Protein AF-A0A972MBW3-F1 (afdb_monomer_lite)

Structure (mmCIF, N/CA/C/O backbone):
data_AF-A0A972MBW3-F1
#
_entry.id   AF-A0A972MBW3-F1
#
loop_
_atom_site.group_PDB
_atom_site.id
_atom_site.type_symbol
_atom_site.label_atom_id
_atom_site.label_alt_id
_atom_site.label_comp_id
_atom_site.label_asym_id
_atom_site.label_entity_id
_atom_site.label_seq_id
_atom_site.pdbx_PDB_ins_code
_atom_site.Cartn_x
_atom_site.Cartn_y
_atom_site.Cartn_z
_atom_site.occupancy
_atom_site.B_iso_or_equiv
_atom_site.auth_seq_id
_atom_site.auth_comp_id
_atom_site.auth_asym_id
_atom_site.auth_atom_id
_atom_site.pdbx_PDB_model_num
ATOM 1 N N . MET A 1 1 ? 13.467 7.440 6.990 1.00 59.09 1 MET A N 1
ATOM 2 C CA . MET A 1 1 ? 13.009 8.378 8.064 1.00 59.09 1 MET A CA 1
ATOM 3 C C . MET A 1 1 ? 12.473 7.533 9.221 1.00 59.09 1 MET A C 1
ATOM 5 O O . MET A 1 1 ? 12.050 6.427 8.936 1.00 59.09 1 MET A O 1
ATOM 9 N N . LYS A 1 2 ? 12.501 7.939 10.506 1.00 77.62 2 LYS A N 1
ATOM 10 C CA . LYS A 1 2 ? 11.826 7.104 11.529 1.00 77.62 2 LYS A CA 1
ATOM 11 C C . LYS A 1 2 ? 10.331 7.414 11.509 1.00 77.62 2 LYS A C 1
ATOM 13 O O . LYS A 1 2 ? 9.949 8.510 11.901 1.00 77.62 2 LYS A O 1
ATOM 18 N N . ILE A 1 3 ? 9.547 6.463 11.020 1.00 86.38 3 ILE A N 1
ATOM 19 C CA . ILE A 1 3 ? 8.085 6.519 10.969 1.00 86.38 3 ILE A CA 1
ATOM 20 C C . ILE A 1 3 ? 7.533 6.215 12.360 1.00 86.38 3 ILE A C 1
ATOM 22 O O . ILE A 1 3 ? 8.043 5.335 13.056 1.00 86.38 3 ILE A O 1
ATOM 26 N N . ASP A 1 4 ? 6.509 6.955 12.763 1.00 90.38 4 ASP A N 1
ATOM 27 C CA . ASP A 1 4 ? 5.733 6.706 13.972 1.00 90.38 4 ASP A CA 1
ATOM 28 C C . ASP A 1 4 ? 4.327 6.290 13.535 1.00 90.38 4 ASP A C 1
ATOM 30 O O . ASP A 1 4 ? 3.499 7.137 13.219 1.00 90.38 4 ASP A O 1
ATOM 34 N N . LEU A 1 5 ? 4.071 4.979 13.462 1.00 91.31 5 LEU A N 1
ATOM 35 C CA . LEU A 1 5 ? 2.851 4.437 12.852 1.00 91.31 5 LEU A CA 1
ATOM 36 C C . LEU A 1 5 ? 1.565 4.980 13.486 1.00 91.31 5 LEU A C 1
ATOM 38 O O . LEU A 1 5 ? 0.611 5.262 12.769 1.00 91.31 5 LEU A O 1
ATOM 42 N N . GLU A 1 6 ? 1.547 5.179 14.805 1.00 91.31 6 GLU A N 1
ATOM 43 C CA . GLU A 1 6 ? 0.373 5.708 15.505 1.00 91.31 6 GLU A CA 1
ATOM 44 C C . GLU A 1 6 ? 0.097 7.173 15.143 1.00 91.31 6 GLU A C 1
ATOM 46 O O . GLU A 1 6 ? -1.058 7.594 15.091 1.00 91.31 6 GLU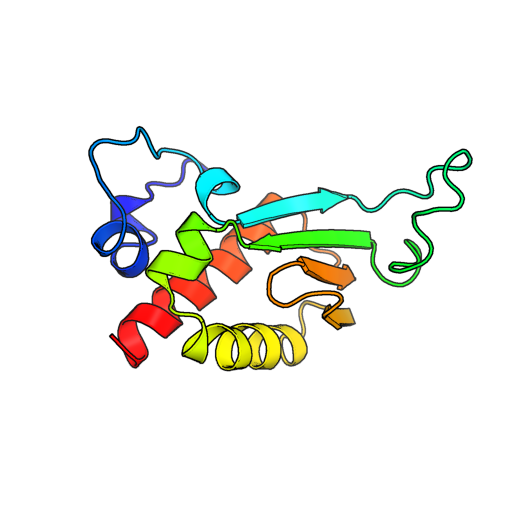 A O 1
ATOM 51 N N . LYS A 1 7 ? 1.146 7.963 14.887 1.00 92.00 7 LYS A N 1
ATOM 52 C CA . LYS A 1 7 ? 1.006 9.384 14.534 1.00 92.00 7 LYS A CA 1
ATOM 53 C C . LYS A 1 7 ? 0.830 9.615 13.043 1.00 92.00 7 LYS A C 1
ATOM 55 O O . LYS A 1 7 ? 0.079 10.509 12.662 1.00 92.00 7 LYS A O 1
ATOM 60 N N . ASP A 1 8 ? 1.552 8.856 12.231 1.00 93.75 8 ASP A N 1
ATOM 61 C CA . ASP A 1 8 ? 1.622 9.037 10.784 1.00 93.75 8 ASP A CA 1
ATOM 62 C C . ASP A 1 8 ? 0.470 8.315 10.065 1.00 93.75 8 ASP A C 1
ATOM 64 O O . ASP A 1 8 ? 0.056 8.766 8.998 1.00 93.75 8 ASP A O 1
ATOM 68 N N . PHE A 1 9 ? -0.062 7.234 10.655 1.00 95.19 9 PHE A N 1
ATOM 69 C CA . PHE A 1 9 ? -1.149 6.409 10.107 1.00 95.19 9 PHE A CA 1
ATOM 70 C C . PHE A 1 9 ? -2.191 6.049 11.187 1.00 95.19 9 PHE A C 1
ATOM 72 O O . PHE A 1 9 ? -2.382 4.876 11.531 1.00 95.19 9 PHE A O 1
ATOM 79 N N . PRO A 1 10 ? -2.853 7.053 11.791 1.00 94.69 10 PRO A N 1
ATOM 80 C CA . PRO A 1 10 ? -3.705 6.845 12.958 1.00 94.69 10 PRO A CA 1
ATOM 81 C C . PRO A 1 10 ? -4.942 5.983 12.669 1.00 94.69 10 PRO A C 1
ATOM 83 O O . PRO A 1 10 ? -5.432 5.299 13.571 1.00 94.69 10 PRO A O 1
ATOM 86 N N . ASN A 1 11 ? -5.461 5.995 11.439 1.00 95.62 11 ASN A N 1
ATOM 87 C CA . ASN A 1 11 ? -6.714 5.328 11.100 1.00 95.62 11 ASN A CA 1
ATOM 88 C C . ASN A 1 11 ? -6.513 3.817 10.997 1.00 95.62 11 ASN A C 1
ATOM 90 O O . ASN A 1 11 ? -7.216 3.065 11.675 1.00 95.62 11 ASN A O 1
ATOM 94 N N . ILE A 1 12 ? -5.509 3.359 10.246 1.00 93.00 12 ILE A N 1
ATOM 95 C CA . ILE A 1 12 ? -5.163 1.932 10.183 1.00 93.00 12 ILE A CA 1
ATOM 96 C C . ILE A 1 12 ? -4.666 1.428 11.540 1.00 93.00 12 ILE A C 1
ATOM 98 O O . ILE A 1 12 ? -5.067 0.352 11.983 1.00 93.00 12 ILE A O 1
ATOM 102 N N . TYR A 1 13 ? -3.884 2.240 12.262 1.00 92.25 13 TYR A N 1
ATOM 103 C CA . TYR A 1 13 ? -3.388 1.884 13.590 1.00 92.25 13 TYR A CA 1
ATOM 104 C C . TYR A 1 13 ? -4.522 1.716 14.617 1.00 92.25 13 TYR A C 1
ATOM 106 O O . TYR A 1 13 ? -4.400 0.951 15.572 1.00 92.25 13 TYR A O 1
ATOM 114 N N . SER A 1 14 ? -5.659 2.394 14.420 1.00 92.25 14 SER A N 1
ATOM 115 C CA . SER A 1 14 ? -6.848 2.229 15.265 1.00 92.25 14 SER A CA 1
ATOM 116 C C . SER A 1 14 ? -7.633 0.936 15.004 1.00 92.25 14 SER A C 1
ATOM 118 O O . SER A 1 14 ? -8.428 0.533 15.854 1.00 92.25 14 SER A O 1
ATOM 120 N N . LYS A 1 15 ? -7.430 0.294 13.845 1.00 91.25 15 LYS A N 1
ATOM 121 C CA . LYS A 1 15 ? -8.181 -0.892 13.397 1.00 91.25 15 LYS A CA 1
ATOM 122 C C . LYS A 1 15 ? -7.484 -2.213 13.709 1.00 91.25 15 LYS A C 1
ATOM 124 O O . LYS A 1 15 ? -8.107 -3.262 13.575 1.00 91.25 15 LYS A O 1
ATOM 129 N N . VAL A 1 16 ? -6.215 -2.172 14.100 1.00 86.75 16 VAL A N 1
ATOM 130 C CA . VAL A 1 16 ? -5.396 -3.371 14.306 1.00 86.75 16 VAL A CA 1
ATOM 131 C C . VAL A 1 16 ? -5.298 -3.748 15.775 1.00 86.75 16 VAL A C 1
ATOM 133 O O . VAL A 1 16 ? -5.394 -2.892 16.657 1.00 86.75 16 VAL A O 1
ATOM 136 N N . ASP A 1 17 ? -5.103 -5.040 16.032 1.00 81.81 17 ASP A N 1
ATOM 137 C CA . ASP A 1 17 ? -4.868 -5.530 17.384 1.00 81.81 17 ASP A CA 1
ATOM 138 C C . ASP A 1 17 ? -3.527 -4.997 17.908 1.00 81.81 17 ASP A C 1
ATOM 140 O O . ASP A 1 17 ? -2.483 -5.162 17.275 1.00 81.81 17 ASP A O 1
ATOM 144 N N . LYS A 1 18 ? -3.576 -4.324 19.059 1.00 73.75 18 LYS A N 1
ATOM 145 C CA . LYS A 1 18 ? -2.414 -3.700 19.703 1.00 73.75 18 LYS A CA 1
ATOM 146 C C . LYS A 1 18 ? -1.638 -4.674 20.589 1.00 73.75 18 LYS A C 1
ATOM 148 O O . LYS A 1 18 ? -0.598 -4.290 21.123 1.00 73.75 18 LYS A O 1
ATOM 153 N N . ASP A 1 19 ? -2.135 -5.900 20.754 1.00 74.31 19 ASP A N 1
ATOM 154 C CA . ASP A 1 19 ? -1.410 -6.965 21.447 1.00 74.31 19 ASP A CA 1
ATOM 155 C C . ASP A 1 19 ? -0.245 -7.509 20.591 1.00 74.31 19 ASP A C 1
ATOM 157 O O . ASP A 1 19 ? 0.728 -8.038 21.135 1.00 74.31 19 ASP A O 1
ATOM 161 N N . ASP A 1 20 ? -0.288 -7.297 19.269 1.00 73.50 20 ASP A N 1
ATOM 162 C CA . ASP A 1 20 ? 0.825 -7.552 18.354 1.00 73.50 20 ASP A CA 1
ATOM 163 C C . ASP A 1 20 ? 1.814 -6.371 18.340 1.00 73.50 20 ASP A C 1
ATOM 165 O O . ASP A 1 20 ? 1.439 -5.200 18.256 1.00 73.50 20 ASP A O 1
ATOM 169 N N . PHE A 1 21 ? 3.117 -6.666 18.371 1.00 74.69 21 PHE A N 1
ATOM 170 C CA . PHE A 1 21 ? 4.153 -5.645 18.206 1.00 74.69 21 PHE A CA 1
ATOM 171 C C . PHE A 1 21 ? 4.204 -5.182 16.742 1.00 74.69 21 PHE A C 1
ATOM 173 O O . PHE A 1 21 ? 4.648 -5.925 15.867 1.00 74.69 21 PHE A O 1
ATOM 180 N N . ILE A 1 22 ? 3.729 -3.960 16.485 1.00 80.25 22 ILE A N 1
ATOM 181 C CA . ILE A 1 22 ? 3.639 -3.361 15.149 1.00 80.25 22 ILE A CA 1
ATOM 182 C C . ILE A 1 22 ? 4.386 -2.021 15.154 1.00 80.25 22 ILE A C 1
ATOM 184 O O . ILE A 1 22 ? 3.847 -1.001 15.587 1.00 80.25 22 ILE A O 1
ATOM 188 N N . ASP A 1 23 ? 5.632 -2.020 14.681 1.00 82.19 23 ASP A N 1
ATOM 189 C CA . ASP A 1 23 ? 6.510 -0.838 14.666 1.00 82.19 23 ASP A CA 1
ATOM 190 C C . ASP A 1 23 ? 7.126 -0.514 13.292 1.00 82.19 23 ASP A C 1
ATOM 192 O O . ASP A 1 23 ? 7.840 0.480 13.154 1.00 82.19 23 ASP A O 1
ATOM 196 N N . GLU A 1 24 ? 6.810 -1.300 12.260 1.00 87.69 24 GLU A N 1
ATOM 197 C CA . GLU A 1 24 ? 7.338 -1.149 10.901 1.00 87.69 24 GLU A CA 1
ATOM 198 C C . GLU A 1 24 ? 6.236 -1.182 9.825 1.00 87.69 24 GLU A C 1
ATOM 200 O O . GLU A 1 24 ? 5.231 -1.881 9.963 1.00 87.69 24 GLU A O 1
ATOM 205 N N . LEU A 1 25 ? 6.443 -0.472 8.706 1.00 90.50 25 LEU A N 1
ATOM 206 C CA . LEU A 1 25 ? 5.492 -0.434 7.579 1.00 90.50 25 LEU A CA 1
ATOM 207 C C . LEU A 1 25 ? 5.223 -1.815 6.970 1.00 90.50 25 LEU A C 1
ATOM 209 O O . LEU A 1 25 ? 4.090 -2.104 6.588 1.00 90.50 25 LEU A O 1
ATOM 213 N N . ARG A 1 26 ? 6.247 -2.677 6.922 1.00 91.31 26 ARG A N 1
ATOM 214 C CA . ARG A 1 26 ? 6.173 -4.019 6.321 1.00 91.31 26 ARG A CA 1
ATOM 215 C C . ARG A 1 26 ? 5.128 -4.936 6.952 1.00 91.31 26 ARG A C 1
ATOM 217 O O . ARG A 1 26 ? 4.733 -5.925 6.350 1.00 91.31 26 ARG A O 1
ATOM 224 N N . TYR A 1 27 ? 4.656 -4.620 8.160 1.00 92.38 27 TYR A N 1
ATOM 225 C CA . TYR A 1 27 ? 3.550 -5.351 8.779 1.00 92.38 27 TYR A CA 1
ATOM 226 C C . TYR A 1 27 ? 2.199 -5.096 8.099 1.00 92.38 27 TYR A C 1
ATOM 228 O O . TYR A 1 27 ? 1.245 -5.832 8.366 1.00 92.38 27 TYR A O 1
ATOM 236 N N . PHE A 1 28 ? 2.126 -4.087 7.230 1.00 94.31 28 PHE A N 1
ATOM 237 C CA . PHE A 1 28 ? 0.942 -3.679 6.480 1.00 94.31 28 PHE A CA 1
ATOM 238 C C . PHE A 1 28 ? 1.143 -3.743 4.968 1.00 94.31 28 PHE A C 1
ATOM 240 O O . PHE A 1 28 ? 0.267 -4.229 4.260 1.00 94.31 28 PHE A O 1
ATOM 247 N N . VAL A 1 29 ? 2.282 -3.256 4.477 1.00 96.31 29 VAL A N 1
ATOM 248 C CA . VAL A 1 29 ? 2.607 -3.227 3.049 1.00 96.31 29 VAL A CA 1
ATOM 249 C C . VAL A 1 29 ? 4.050 -3.659 2.871 1.00 96.31 29 VAL A C 1
ATOM 251 O O . VAL A 1 29 ? 4.955 -3.012 3.399 1.00 96.31 29 VAL A O 1
ATOM 254 N N . VAL A 1 30 ? 4.251 -4.738 2.126 1.00 95.94 30 VAL A N 1
ATOM 255 C CA . VAL A 1 30 ? 5.571 -5.217 1.713 1.00 95.94 30 VAL A CA 1
ATOM 256 C C . VAL A 1 30 ? 5.816 -4.733 0.290 1.00 95.94 30 VAL A C 1
ATOM 258 O O . VAL A 1 30 ? 4.922 -4.822 -0.552 1.00 95.94 30 VAL A O 1
ATOM 261 N N . VAL A 1 31 ? 6.997 -4.174 0.044 1.00 95.94 31 VAL A N 1
ATOM 262 C CA . VAL A 1 31 ? 7.435 -3.755 -1.287 1.00 95.94 31 VAL A CA 1
ATOM 263 C C . VAL A 1 31 ? 8.808 -4.350 -1.512 1.00 95.94 31 VAL A C 1
ATOM 265 O O . VAL A 1 31 ? 9.703 -4.065 -0.722 1.00 95.94 31 VAL A O 1
ATOM 268 N N . ASP A 1 32 ? 8.943 -5.139 -2.569 1.00 93.62 32 ASP A N 1
ATOM 269 C CA . ASP A 1 32 ? 10.190 -5.804 -2.936 1.00 93.62 32 ASP A CA 1
ATOM 270 C C . ASP A 1 32 ? 10.501 -5.525 -4.414 1.00 93.62 32 ASP A C 1
ATOM 272 O O . ASP A 1 32 ? 9.589 -5.434 -5.245 1.00 93.62 32 ASP A O 1
ATOM 276 N N . GLU A 1 33 ? 11.782 -5.372 -4.756 1.00 92.12 33 GLU A N 1
ATOM 277 C CA . GLU A 1 33 ? 12.226 -5.309 -6.155 1.00 92.12 33 GLU A CA 1
ATOM 278 C C . GLU A 1 33 ? 11.847 -6.591 -6.912 1.00 92.12 33 GLU A C 1
ATOM 280 O O . GLU A 1 33 ? 12.080 -7.711 -6.452 1.00 92.12 33 GLU A O 1
ATOM 285 N N . ASN A 1 34 ? 11.272 -6.418 -8.102 1.00 88.94 34 ASN A N 1
ATOM 286 C CA . ASN A 1 34 ? 10.997 -7.516 -9.016 1.00 88.94 34 ASN A CA 1
AT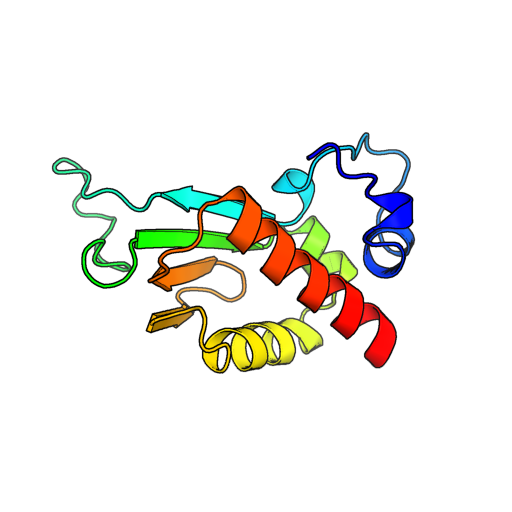OM 287 C C . ASN A 1 34 ? 12.254 -7.776 -9.853 1.00 88.94 34 ASN A C 1
ATOM 289 O O . ASN A 1 34 ? 12.650 -6.935 -10.663 1.00 88.94 34 ASN A O 1
ATOM 293 N N . TYR A 1 35 ? 12.892 -8.926 -9.658 1.00 81.12 35 TYR A N 1
ATOM 294 C CA . TYR A 1 35 ? 14.068 -9.334 -10.423 1.00 81.12 35 TYR A CA 1
ATOM 295 C C . TYR A 1 35 ? 13.710 -10.452 -11.402 1.00 81.12 35 TYR A C 1
ATOM 297 O O . TYR A 1 35 ? 12.891 -11.314 -11.094 1.00 81.12 35 TYR A O 1
ATOM 305 N N . GLU A 1 36 ? 14.367 -10.480 -12.567 1.00 66.75 36 GLU A N 1
ATOM 306 C CA . GLU A 1 36 ? 14.365 -11.678 -13.413 1.00 66.75 36 GLU A CA 1
ATOM 307 C C . GLU A 1 36 ? 15.150 -12.775 -12.688 1.00 66.75 36 GLU A C 1
ATOM 309 O O . GLU A 1 36 ? 16.385 -12.789 -12.721 1.00 66.75 36 GLU A O 1
ATOM 314 N N . ASP A 1 37 ? 14.446 -13.686 -12.019 1.00 60.47 37 ASP A N 1
ATOM 315 C CA . ASP A 1 37 ? 15.075 -14.896 -11.506 1.00 60.47 37 ASP A CA 1
ATOM 316 C C . ASP A 1 37 ? 15.107 -15.936 -12.633 1.00 60.47 37 ASP A C 1
ATOM 318 O O . ASP A 1 37 ? 14.094 -16.518 -13.014 1.00 60.47 37 ASP A O 1
ATOM 322 N N . PHE A 1 38 ? 16.291 -16.129 -13.221 1.00 52.16 38 PHE A N 1
ATOM 323 C CA . PHE A 1 38 ? 16.520 -16.982 -14.397 1.00 52.16 38 PHE A CA 1
ATOM 324 C C . PHE A 1 38 ? 16.204 -18.478 -14.174 1.00 52.16 38 PHE A C 1
ATOM 326 O O . PHE A 1 38 ? 16.292 -19.251 -15.131 1.00 52.16 38 PHE A O 1
ATOM 333 N N . ASP A 1 39 ? 15.874 -18.891 -12.944 1.00 55.66 39 ASP A N 1
ATOM 334 C CA . ASP A 1 39 ? 15.692 -20.292 -12.545 1.00 55.66 39 ASP A CA 1
ATOM 335 C C . ASP A 1 39 ? 14.223 -20.714 -12.307 1.00 55.66 39 ASP A C 1
ATOM 337 O O . ASP A 1 39 ? 13.970 -21.919 -12.253 1.00 55.66 39 ASP A O 1
ATOM 341 N N . ASP A 1 40 ? 13.251 -19.791 -12.234 1.00 51.53 40 ASP A N 1
ATOM 342 C CA . ASP A 1 40 ? 11.849 -20.125 -11.924 1.00 51.53 40 ASP A CA 1
ATOM 343 C C . ASP A 1 40 ? 10.889 -19.815 -13.089 1.00 51.53 40 ASP A C 1
ATOM 345 O O . ASP A 1 40 ? 10.426 -18.693 -13.280 1.00 51.53 40 ASP A O 1
ATOM 349 N N . GLU A 1 41 ? 10.507 -20.869 -13.822 1.00 52.81 41 GLU A N 1
ATOM 350 C CA . GLU A 1 41 ? 9.417 -20.903 -14.824 1.00 52.81 41 GLU A CA 1
ATOM 351 C C . GLU A 1 41 ? 8.031 -20.503 -14.243 1.00 52.81 41 GLU A C 1
ATOM 353 O O . GLU A 1 41 ? 7.049 -20.458 -14.981 1.00 52.81 41 GLU A O 1
ATOM 358 N N . GLU A 1 42 ? 7.917 -20.233 -12.932 1.00 49.53 42 GLU A N 1
ATOM 359 C CA . GLU A 1 42 ? 6.663 -19.881 -12.241 1.00 49.53 42 GLU A CA 1
ATOM 360 C C . GLU A 1 42 ? 6.392 -18.367 -12.108 1.00 49.53 42 GLU A C 1
ATOM 362 O O . GLU A 1 42 ? 5.269 -17.995 -11.767 1.00 49.53 42 GLU A O 1
ATOM 367 N N . ASN A 1 43 ? 7.344 -17.479 -12.427 1.00 48.56 43 ASN A N 1
ATOM 368 C CA . ASN A 1 43 ? 7.190 -16.020 -12.247 1.00 48.56 43 ASN A CA 1
ATOM 369 C C . ASN A 1 43 ? 6.757 -15.250 -13.516 1.00 48.56 43 ASN A C 1
ATOM 371 O O . ASN A 1 43 ? 7.089 -14.082 -13.696 1.00 48.56 43 ASN A O 1
ATOM 375 N N . ASP A 1 44 ? 5.953 -15.865 -14.385 1.00 56.56 44 ASP A N 1
ATOM 376 C CA . ASP A 1 44 ? 5.490 -15.275 -15.660 1.00 56.56 44 ASP A CA 1
ATOM 377 C C . ASP A 1 44 ? 4.431 -14.149 -15.519 1.00 56.56 44 ASP A C 1
ATOM 379 O O . ASP A 1 44 ? 3.922 -13.639 -16.520 1.00 56.56 44 ASP A O 1
ATOM 383 N N . VAL A 1 45 ? 4.036 -13.756 -14.300 1.00 67.38 45 VAL A N 1
ATOM 384 C CA . VAL A 1 45 ? 2.949 -12.772 -14.095 1.00 67.38 45 VAL A CA 1
ATOM 385 C C . VAL A 1 45 ? 3.437 -11.322 -14.193 1.00 67.38 45 VAL A C 1
ATOM 387 O O . VAL A 1 45 ? 2.699 -10.463 -14.681 1.00 67.38 45 VAL A O 1
ATOM 390 N N . PHE A 1 46 ? 4.671 -11.039 -13.769 1.00 77.50 46 PHE A N 1
ATOM 391 C CA . PHE A 1 46 ? 5.222 -9.685 -13.733 1.00 77.50 46 PHE A CA 1
ATOM 392 C C . PHE A 1 46 ? 6.556 -9.618 -14.466 1.00 77.50 46 PHE A C 1
ATOM 394 O O . PHE A 1 46 ? 7.594 -9.923 -13.888 1.00 77.50 46 PHE A O 1
ATOM 401 N N . ASP A 1 47 ? 6.535 -9.150 -15.714 1.00 85.56 47 ASP A N 1
ATOM 402 C CA . ASP A 1 47 ? 7.759 -8.810 -16.445 1.00 85.56 47 ASP A CA 1
ATOM 403 C C . ASP A 1 47 ? 8.510 -7.687 -15.693 1.00 85.56 47 ASP A C 1
ATOM 405 O O . AS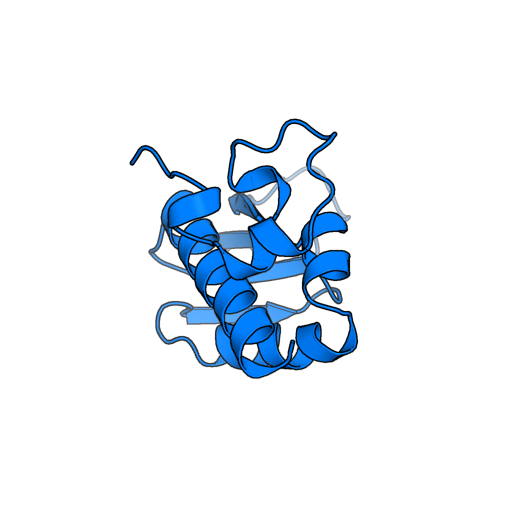P A 1 47 ? 7.974 -6.577 -15.593 1.00 85.56 47 ASP A O 1
ATOM 409 N N . PRO A 1 48 ? 9.730 -7.923 -15.171 1.00 86.62 48 PRO A N 1
ATOM 410 C CA . PRO A 1 48 ? 10.498 -6.919 -14.431 1.00 86.62 48 PRO A CA 1
ATOM 411 C C . PRO A 1 48 ? 10.808 -5.649 -15.229 1.00 86.62 48 PRO A C 1
ATOM 413 O O . PRO A 1 48 ? 10.982 -4.574 -14.650 1.00 86.62 48 PRO A O 1
ATOM 416 N N . ALA A 1 49 ? 10.848 -5.734 -16.564 1.00 86.31 49 ALA A N 1
ATOM 417 C CA . ALA A 1 49 ? 11.017 -4.567 -17.425 1.00 86.31 49 ALA A CA 1
ATOM 418 C C . ALA A 1 49 ? 9.766 -3.669 -17.435 1.00 86.31 49 ALA A C 1
ATOM 420 O O . ALA A 1 49 ? 9.866 -2.449 -17.628 1.00 86.31 49 ALA A O 1
ATOM 421 N N . GLU A 1 50 ? 8.593 -4.259 -17.210 1.00 90.69 50 GLU A N 1
ATOM 422 C CA . GLU A 1 50 ? 7.301 -3.578 -17.175 1.00 90.69 50 GLU A CA 1
ATOM 423 C C . GLU A 1 50 ? 6.804 -3.296 -15.753 1.00 90.69 50 GLU A C 1
ATOM 425 O O . GLU A 1 50 ? 5.978 -2.399 -15.609 1.00 90.69 50 GLU A O 1
ATOM 430 N N . TYR A 1 51 ? 7.317 -3.992 -14.730 1.00 92.88 51 TYR A N 1
ATOM 431 C CA . TYR A 1 51 ? 6.969 -3.848 -13.311 1.00 92.88 51 TYR A CA 1
ATOM 432 C C . TYR A 1 51 ? 8.201 -4.122 -12.435 1.00 92.88 51 TYR A C 1
ATOM 434 O O . TYR A 1 51 ? 8.494 -5.272 -12.123 1.00 92.88 51 TYR A O 1
ATOM 442 N N . ASN A 1 52 ? 8.931 -3.080 -12.035 1.00 94.38 52 ASN A N 1
ATOM 443 C CA . ASN A 1 52 ? 10.185 -3.217 -11.282 1.00 94.38 52 ASN A CA 1
ATOM 444 C C . ASN A 1 52 ? 9.998 -3.446 -9.772 1.00 94.38 52 ASN A C 1
ATOM 446 O O . ASN A 1 52 ? 10.975 -3.740 -9.088 1.00 94.38 52 ASN A O 1
ATOM 450 N N . TYR A 1 53 ? 8.772 -3.340 -9.255 1.00 95.19 53 TYR A N 1
ATOM 451 C CA . TYR A 1 53 ? 8.446 -3.638 -7.862 1.00 95.19 53 TYR A CA 1
ATOM 452 C C . TYR A 1 53 ? 7.179 -4.480 -7.750 1.00 95.19 53 TYR A C 1
ATOM 454 O O . TYR A 1 53 ? 6.208 -4.280 -8.488 1.00 95.19 53 TYR A O 1
ATOM 462 N N . LEU A 1 54 ? 7.171 -5.364 -6.757 1.00 94.94 54 LEU A N 1
ATOM 463 C CA . LEU A 1 54 ? 5.989 -6.066 -6.280 1.00 94.94 54 LEU A CA 1
ATOM 464 C C . LEU A 1 54 ? 5.513 -5.408 -4.988 1.00 94.94 54 LEU A C 1
ATOM 466 O O . LEU A 1 54 ? 6.304 -5.123 -4.092 1.00 94.94 54 LEU A O 1
ATOM 470 N N . VAL A 1 55 ? 4.212 -5.158 -4.892 1.00 96.38 55 VAL A N 1
ATOM 471 C CA . VAL A 1 55 ? 3.563 -4.570 -3.720 1.00 96.38 55 VAL A CA 1
ATOM 472 C C . VAL A 1 55 ? 2.550 -5.568 -3.188 1.00 96.38 55 VAL A C 1
ATOM 474 O O . VAL A 1 55 ? 1.563 -5.866 -3.857 1.00 96.38 55 VAL A O 1
ATOM 477 N N . TYR A 1 56 ? 2.774 -6.040 -1.967 1.00 95.88 56 TYR A N 1
ATOM 478 C CA . TYR A 1 56 ? 1.873 -6.947 -1.271 1.00 95.88 56 TYR A CA 1
ATOM 479 C C . TYR A 1 56 ? 1.200 -6.253 -0.084 1.00 95.88 56 TYR A C 1
ATOM 481 O O . TYR A 1 56 ? 1.860 -5.722 0.817 1.00 95.88 56 TYR A O 1
ATOM 489 N N . ILE A 1 57 ? -0.132 -6.263 -0.075 1.00 96.50 57 ILE A N 1
ATOM 490 C CA . ILE A 1 57 ? -0.961 -5.758 1.018 1.00 96.50 57 ILE A CA 1
ATOM 491 C C . ILE A 1 57 ? -1.165 -6.899 2.007 1.00 96.50 57 ILE A C 1
ATOM 493 O O . ILE A 1 57 ? -1.828 -7.883 1.708 1.00 96.50 57 ILE A O 1
ATOM 497 N N . THR A 1 58 ? -0.608 -6.792 3.211 1.00 95.19 58 THR A N 1
ATOM 498 C CA . THR A 1 58 ? -0.702 -7.903 4.163 1.00 95.19 58 THR A CA 1
ATOM 499 C C . THR A 1 58 ? -2.153 -8.154 4.565 1.00 95.19 58 THR A C 1
ATOM 501 O O . THR A 1 58 ? -2.953 -7.220 4.658 1.00 95.19 58 THR A O 1
ATOM 504 N N . GLN A 1 59 ? -2.482 -9.398 4.930 1.00 93.50 59 GLN A N 1
ATOM 505 C CA . GLN A 1 59 ? -3.811 -9.738 5.454 1.00 93.50 59 GLN A CA 1
ATOM 506 C C . GLN A 1 59 ? -4.254 -8.801 6.590 1.00 93.50 59 GLN A C 1
ATOM 508 O O . GLN A 1 59 ? -5.421 -8.439 6.678 1.00 93.50 59 GLN A O 1
ATOM 513 N N . ARG A 1 60 ? -3.316 -8.331 7.422 1.00 92.62 60 ARG A N 1
ATOM 514 C CA . ARG A 1 60 ? -3.598 -7.354 8.481 1.00 92.62 60 ARG A CA 1
ATOM 515 C C . ARG A 1 60 ? -4.102 -6.021 7.920 1.00 92.62 60 ARG A C 1
ATOM 517 O O . ARG A 1 60 ? -5.048 -5.455 8.462 1.00 92.62 60 ARG A O 1
ATOM 524 N N . ALA A 1 61 ? -3.471 -5.505 6.867 1.00 94.31 61 ALA A N 1
ATOM 525 C CA . ALA A 1 61 ? -3.933 -4.295 6.196 1.00 94.31 61 ALA A CA 1
ATOM 526 C C . ALA A 1 61 ? -5.270 -4.527 5.479 1.00 94.31 61 ALA A C 1
ATOM 528 O O . ALA A 1 61 ? -6.146 -3.668 5.559 1.00 94.31 61 ALA A O 1
ATOM 529 N N . VAL A 1 62 ? -5.459 -5.694 4.853 1.00 94.75 62 VAL A N 1
ATOM 530 C CA . VAL A 1 62 ? -6.735 -6.089 4.233 1.00 94.75 62 VAL A CA 1
ATOM 531 C C . VAL A 1 62 ? -7.868 -6.118 5.262 1.00 94.75 62 VAL A C 1
ATOM 533 O O . VAL A 1 62 ? -8.926 -5.540 5.020 1.00 94.75 62 VAL A O 1
ATOM 536 N N . ASP A 1 63 ? -7.648 -6.733 6.424 1.00 93.44 63 ASP A N 1
ATOM 537 C CA . ASP A 1 63 ? -8.641 -6.829 7.499 1.00 93.44 63 ASP A CA 1
ATOM 538 C C . ASP A 1 63 ? -8.979 -5.451 8.087 1.00 93.44 63 ASP A C 1
ATOM 540 O O . ASP A 1 63 ? -10.140 -5.167 8.385 1.00 93.44 63 ASP A O 1
ATOM 544 N N . ALA A 1 64 ? -7.978 -4.575 8.222 1.00 93.25 64 ALA A N 1
ATOM 545 C CA . ALA A 1 64 ? -8.163 -3.209 8.708 1.00 93.25 64 ALA A CA 1
ATOM 546 C C . ALA A 1 64 ? -8.915 -2.313 7.709 1.00 93.25 64 ALA A C 1
ATOM 548 O O . ALA A 1 64 ? -9.731 -1.483 8.118 1.00 93.25 64 ALA A O 1
ATOM 549 N N . LEU A 1 65 ? -8.629 -2.469 6.412 1.00 94.00 65 LEU A N 1
ATOM 550 C CA . LEU A 1 65 ? -9.224 -1.695 5.322 1.00 94.00 65 LEU A CA 1
ATOM 551 C C . LEU A 1 65 ? -10.635 -2.182 4.953 1.00 94.00 65 LEU A C 1
ATOM 553 O O . LEU A 1 65 ? -11.489 -1.371 4.588 1.00 94.00 65 LEU A O 1
ATOM 557 N N . GLY A 1 66 ? -10.875 -3.490 5.048 1.00 92.94 66 GLY A N 1
ATOM 558 C CA . GLY A 1 66 ? -12.071 -4.162 4.546 1.00 92.94 66 GLY A CA 1
ATOM 559 C C . GLY A 1 66 ? -11.959 -4.494 3.054 1.00 92.94 66 GLY A C 1
ATOM 560 O O . GLY A 1 66 ? -11.558 -3.658 2.238 1.00 92.94 66 GLY A O 1
ATOM 561 N N . LYS A 1 67 ? -12.341 -5.722 2.674 1.00 88.31 67 LYS A N 1
ATOM 562 C CA . LYS A 1 67 ? -12.244 -6.213 1.284 1.00 88.31 67 LYS A CA 1
ATOM 563 C C . LYS A 1 67 ? -13.011 -5.338 0.289 1.00 88.31 67 LYS A C 1
ATOM 565 O O . LYS A 1 67 ? -12.580 -5.163 -0.845 1.00 88.31 67 LYS A O 1
ATOM 570 N N . GLU A 1 68 ? -14.117 -4.739 0.717 1.00 88.62 68 GLU A N 1
ATOM 571 C CA . GLU A 1 68 ? -14.933 -3.818 -0.078 1.00 88.62 68 GLU A CA 1
ATOM 572 C C . GLU A 1 68 ? -14.195 -2.537 -0.504 1.00 88.62 68 GLU A C 1
ATOM 574 O O . GLU A 1 68 ? -14.631 -1.848 -1.428 1.00 88.62 68 GLU A O 1
ATOM 579 N N . ASN A 1 69 ? -13.080 -2.211 0.156 1.00 92.75 69 ASN A N 1
ATOM 580 C CA . ASN A 1 69 ? -12.292 -1.012 -0.108 1.00 92.75 69 ASN A CA 1
ATOM 581 C C . ASN A 1 69 ? -10.998 -1.298 -0.885 1.00 92.75 69 ASN A C 1
ATOM 583 O O . ASN A 1 69 ? -10.354 -0.347 -1.330 1.00 92.75 69 ASN A O 1
ATOM 587 N N . LEU A 1 70 ? -10.655 -2.569 -1.133 1.00 92.00 70 LEU A N 1
ATOM 588 C CA . LEU A 1 70 ? -9.507 -2.942 -1.973 1.00 92.00 70 LEU A CA 1
ATOM 589 C C . LEU A 1 70 ? -9.671 -2.440 -3.410 1.00 92.00 70 LEU A C 1
ATOM 591 O O . LEU A 1 70 ? -8.729 -1.911 -3.994 1.00 92.00 70 LEU A O 1
ATOM 595 N N . GLU A 1 71 ? -10.894 -2.482 -3.945 1.00 92.62 71 GLU A N 1
ATOM 596 C CA . GLU A 1 71 ? -11.189 -1.898 -5.255 1.00 92.62 71 GLU A CA 1
ATOM 597 C C . GLU A 1 71 ? -10.935 -0.392 -5.297 1.00 92.62 71 GLU A C 1
ATOM 599 O O . GLU A 1 71 ? -10.411 0.129 -6.281 1.00 92.62 71 GLU A O 1
ATOM 604 N N . ALA A 1 72 ? -11.253 0.332 -4.226 1.00 94.44 72 ALA A N 1
ATOM 605 C CA . ALA A 1 72 ? -10.955 1.758 -4.159 1.00 94.44 72 ALA A CA 1
ATOM 606 C C . ALA A 1 72 ? -9.443 2.024 -4.061 1.00 94.44 72 ALA A C 1
ATOM 608 O O . ALA A 1 72 ? -8.967 3.013 -4.626 1.00 94.44 72 ALA A O 1
ATOM 609 N N . LEU A 1 73 ? -8.704 1.139 -3.383 1.00 95.44 73 LEU A N 1
ATOM 610 C CA . LEU A 1 73 ? -7.251 1.197 -3.256 1.00 95.44 73 LEU A CA 1
ATOM 611 C C . LEU A 1 73 ? -6.575 1.030 -4.619 1.00 95.44 73 LEU A C 1
ATOM 613 O O . LEU A 1 73 ? -5.915 1.967 -5.069 1.00 95.44 73 LEU A O 1
ATOM 617 N N . TYR A 1 74 ? -6.779 -0.094 -5.313 1.00 93.88 74 TYR A N 1
ATOM 618 C CA . TYR A 1 74 ? -6.087 -0.322 -6.585 1.00 93.88 74 TYR A CA 1
ATOM 619 C C . TYR A 1 74 ? -6.536 0.658 -7.679 1.00 93.88 74 TYR A C 1
ATOM 621 O O . TYR A 1 74 ? -5.706 1.117 -8.452 1.00 93.88 74 TYR A O 1
ATOM 629 N N . ASN A 1 75 ? -7.802 1.101 -7.694 1.00 94.44 75 ASN A N 1
ATOM 630 C CA . ASN A 1 75 ? -8.260 2.140 -8.631 1.00 94.44 75 ASN A CA 1
ATOM 631 C C . ASN A 1 75 ? -7.615 3.512 -8.386 1.00 94.44 75 ASN A C 1
ATOM 633 O O . ASN A 1 75 ? -7.620 4.367 -9.277 1.00 94.44 75 ASN A O 1
ATOM 637 N N . SER A 1 76 ? -7.169 3.773 -7.158 1.00 95.50 76 SER A N 1
ATOM 638 C CA . SER A 1 76 ? -6.485 5.015 -6.803 1.00 95.50 76 SER A CA 1
ATOM 639 C C . SER A 1 76 ? -4.992 4.922 -7.114 1.00 95.50 76 SER A C 1
ATOM 641 O O . SER A 1 76 ? -4.427 5.906 -7.584 1.00 95.50 76 SER A O 1
ATOM 643 N N . LEU A 1 77 ? -4.381 3.749 -6.913 1.00 95.38 77 LEU A N 1
ATOM 644 C CA . LEU A 1 77 ? -2.993 3.474 -7.294 1.00 95.38 77 LEU A CA 1
ATOM 645 C C . LEU A 1 77 ? -2.814 3.480 -8.821 1.00 95.38 77 LEU A C 1
ATOM 647 O O . LEU A 1 77 ? -1.925 4.164 -9.307 1.00 95.38 77 LEU A O 1
ATOM 651 N N . ASP A 1 78 ? -3.711 2.848 -9.581 1.00 95.00 78 ASP A N 1
ATOM 652 C CA . ASP A 1 78 ? -3.690 2.822 -11.058 1.00 95.00 78 ASP A CA 1
ATOM 653 C C . ASP A 1 78 ? -3.736 4.226 -11.700 1.00 95.00 78 ASP A C 1
ATOM 655 O O . ASP A 1 78 ? -3.265 4.451 -12.811 1.00 95.00 78 ASP A O 1
ATOM 659 N N . LYS A 1 79 ? -4.283 5.215 -10.984 1.00 95.50 79 LYS A N 1
ATOM 660 C CA . LYS A 1 79 ? -4.368 6.616 -11.436 1.00 95.50 79 LYS A CA 1
ATOM 661 C C . LYS A 1 79 ? -3.226 7.489 -10.925 1.00 95.50 79 LYS A C 1
ATOM 663 O O . LYS A 1 79 ? -3.196 8.685 -11.231 1.00 95.50 79 LYS A O 1
ATOM 668 N N . ASP A 1 80 ? -2.338 6.946 -10.102 1.00 94.50 80 ASP A N 1
ATOM 669 C CA . ASP A 1 80 ? -1.244 7.699 -9.514 1.00 94.50 80 ASP A CA 1
ATOM 670 C C . ASP A 1 80 ? -0.118 7.862 -10.539 1.00 94.50 80 ASP A C 1
ATOM 672 O O . ASP A 1 80 ? 0.526 6.905 -10.949 1.00 94.50 80 ASP A O 1
ATOM 676 N N . SER A 1 81 ? 0.164 9.107 -10.924 1.00 95.12 81 SER A N 1
ATOM 677 C CA . SER A 1 81 ? 1.169 9.421 -11.947 1.00 95.12 81 SER A CA 1
ATOM 678 C C . SER A 1 81 ? 2.614 9.096 -11.549 1.00 95.12 81 SER A C 1
ATOM 680 O O . SER A 1 81 ? 3.519 9.350 -12.337 1.00 95.12 81 SER A O 1
ATOM 682 N N . SER A 1 82 ? 2.860 8.641 -10.316 1.00 95.69 82 SER A N 1
ATOM 683 C CA . SER A 1 82 ? 4.172 8.117 -9.909 1.00 95.69 82 SER A CA 1
ATOM 684 C C . SER A 1 82 ? 4.401 6.659 -10.309 1.00 95.69 82 SER A C 1
ATOM 686 O O . SER A 1 82 ? 5.535 6.188 -10.212 1.00 95.69 82 SER A O 1
ATOM 688 N N . PHE A 1 83 ? 3.361 5.960 -10.765 1.00 95.94 83 PHE A N 1
ATOM 689 C CA . PHE A 1 83 ? 3.477 4.633 -11.349 1.00 95.94 83 PHE A CA 1
ATOM 690 C C . PHE A 1 83 ? 3.331 4.746 -12.865 1.00 95.94 83 PHE A C 1
ATOM 692 O O . PHE A 1 83 ? 2.320 5.224 -13.373 1.00 95.94 83 PHE A O 1
ATOM 699 N N . GLU A 1 84 ? 4.374 4.353 -13.590 1.00 95.62 84 GLU A N 1
ATOM 700 C CA . GLU A 1 84 ? 4.372 4.334 -15.055 1.00 95.62 84 GLU A CA 1
ATOM 701 C C . GLU A 1 84 ? 3.464 3.225 -15.581 1.00 95.62 84 GLU A C 1
ATOM 703 O O . GLU A 1 84 ? 2.713 3.436 -16.530 1.00 95.62 84 GLU A O 1
ATOM 708 N N . ASN A 1 85 ? 3.515 2.073 -14.911 1.00 95.06 85 ASN A N 1
ATOM 709 C CA . ASN A 1 85 ? 2.654 0.924 -15.125 1.00 95.06 85 ASN A CA 1
ATOM 710 C C . ASN A 1 85 ? 2.138 0.426 -13.773 1.00 95.06 85 ASN A C 1
ATOM 712 O O . ASN A 1 85 ? 2.843 0.482 -12.760 1.00 95.06 85 ASN A O 1
ATOM 716 N N . PHE A 1 86 ? 0.927 -0.120 -13.786 1.00 96.06 86 PHE A N 1
ATOM 717 C CA . PHE A 1 86 ? 0.288 -0.735 -12.634 1.00 96.06 86 PHE A CA 1
ATOM 718 C C . PHE A 1 86 ? -0.475 -1.983 -13.090 1.00 96.06 86 PHE A C 1
ATOM 720 O O . PHE A 1 86 ? -1.163 -1.960 -14.112 1.00 96.06 86 PHE A O 1
ATOM 727 N N . LEU A 1 87 ? -0.326 -3.087 -12.362 1.00 94.31 87 LEU A N 1
ATOM 728 C CA . LEU A 1 87 ? -1.026 -4.341 -12.622 1.00 94.31 87 LEU A CA 1
ATOM 729 C C . LEU A 1 87 ? -1.521 -4.940 -11.314 1.00 94.31 87 LEU A C 1
ATOM 731 O O . LEU A 1 87 ? -0.773 -5.058 -10.350 1.00 94.31 87 LEU A O 1
ATOM 735 N N . VAL A 1 88 ? -2.777 -5.373 -11.315 1.00 94.38 88 VAL A N 1
ATOM 736 C CA . VAL A 1 88 ? -3.370 -6.158 -10.231 1.0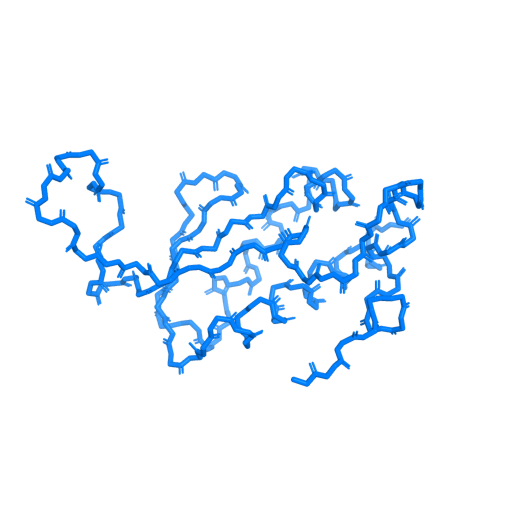0 94.38 88 VAL A CA 1
ATOM 737 C C . VAL A 1 88 ? -3.286 -7.627 -10.631 1.00 94.38 88 VAL A C 1
ATOM 739 O O . VAL A 1 88 ? -4.024 -8.046 -11.524 1.00 94.38 88 VAL A O 1
ATOM 742 N N . ALA A 1 89 ? -2.382 -8.393 -10.016 1.00 90.88 89 ALA A N 1
ATOM 743 C CA . ALA A 1 89 ? -2.335 -9.842 -10.224 1.00 90.88 89 ALA A CA 1
ATOM 744 C C . ALA A 1 89 ? -3.342 -10.556 -9.323 1.00 90.88 89 ALA A C 1
ATOM 746 O O . ALA A 1 89 ? -4.097 -11.407 -9.793 1.00 90.88 89 ALA A O 1
ATOM 747 N N . GLU A 1 90 ? -3.394 -10.157 -8.051 1.00 90.56 90 GLU A N 1
ATOM 748 C CA . GLU A 1 90 ? -4.339 -10.667 -7.057 1.00 90.56 90 GLU A CA 1
ATOM 749 C C . GLU A 1 90 ? -4.985 -9.514 -6.276 1.00 90.56 90 GLU A C 1
ATOM 751 O O . GLU A 1 90 ? -4.634 -8.349 -6.463 1.00 90.56 90 GLU A O 1
ATOM 756 N N . GLU A 1 91 ? -5.958 -9.819 -5.409 1.00 90.06 91 GLU A N 1
ATOM 757 C CA . GLU A 1 91 ? -6.678 -8.793 -4.634 1.00 90.06 91 GLU A CA 1
ATOM 758 C C . GLU A 1 91 ? -5.764 -7.967 -3.713 1.00 90.06 91 GLU A C 1
ATOM 760 O O . GLU A 1 91 ? -6.111 -6.840 -3.361 1.00 90.06 91 GLU A O 1
ATOM 765 N N . ASP A 1 92 ? -4.604 -8.513 -3.360 1.00 93.31 92 ASP A N 1
ATOM 766 C CA . ASP A 1 92 ? -3.610 -7.960 -2.450 1.00 93.31 92 ASP A CA 1
ATOM 767 C C . ASP A 1 92 ? -2.176 -7.972 -3.019 1.00 93.31 92 ASP A C 1
ATOM 769 O O . ASP A 1 92 ? -1.261 -7.529 -2.325 1.00 93.31 92 ASP A O 1
ATOM 773 N N . LEU A 1 93 ? -1.969 -8.406 -4.271 1.00 94.44 93 LEU A N 1
ATOM 774 C CA . LEU A 1 93 ? -0.660 -8.443 -4.935 1.00 94.44 93 LEU A CA 1
ATOM 775 C C . LEU A 1 93 ? -0.664 -7.628 -6.227 1.00 94.44 93 LEU A C 1
ATOM 777 O O . LEU A 1 93 ? -1.367 -7.947 -7.195 1.00 94.44 93 LEU A O 1
ATOM 781 N N . TYR A 1 94 ? 0.178 -6.598 -6.257 1.00 95.06 94 TYR A N 1
ATOM 782 C CA . TYR A 1 94 ? 0.280 -5.659 -7.366 1.00 95.06 94 TYR A CA 1
ATOM 783 C C . TYR A 1 94 ? 1.701 -5.608 -7.922 1.00 95.06 94 TYR A C 1
ATOM 785 O O . TYR A 1 94 ? 2.673 -5.664 -7.175 1.00 95.06 94 TYR A O 1
ATOM 793 N N . GLY A 1 95 ? 1.812 -5.424 -9.232 1.00 95.44 95 GLY A N 1
ATOM 794 C CA . GLY A 1 95 ? 3.056 -5.075 -9.906 1.00 95.44 95 GLY A CA 1
ATOM 795 C C . GLY A 1 95 ? 3.040 -3.599 -10.248 1.00 95.44 95 GLY A C 1
ATOM 796 O O . GLY A 1 95 ? 2.048 -3.093 -10.781 1.00 95.44 95 GLY A O 1
ATOM 797 N N . VAL A 1 96 ? 4.127 -2.895 -9.952 1.00 96.06 96 VAL A N 1
ATOM 798 C CA . VAL A 1 96 ? 4.249 -1.467 -10.249 1.00 96.06 96 VAL A CA 1
ATOM 799 C C . VAL A 1 96 ? 5.561 -1.177 -10.958 1.00 96.06 96 VAL A C 1
ATOM 801 O O . VAL A 1 96 ? 6.586 -1.791 -10.671 1.00 96.06 96 VAL A O 1
ATOM 804 N N . LYS A 1 97 ? 5.525 -0.214 -11.879 1.00 96.50 97 LYS A N 1
ATOM 805 C CA . LYS A 1 97 ? 6.724 0.407 -12.442 1.00 96.50 97 LYS A CA 1
ATOM 806 C C . LYS A 1 97 ? 6.871 1.807 -11.902 1.00 96.50 97 LYS A C 1
ATOM 808 O O . LYS A 1 97 ? 5.981 2.631 -12.102 1.00 96.50 97 LYS A O 1
ATOM 813 N N . SER A 1 98 ? 7.967 2.083 -11.212 1.00 96.75 98 SER A N 1
ATOM 814 C CA . SER A 1 98 ? 8.193 3.390 -10.601 1.00 96.75 98 SER A CA 1
ATOM 815 C C . SER A 1 98 ? 9.671 3.734 -10.493 1.00 96.75 98 SER A C 1
ATOM 817 O O . SER A 1 98 ? 10.508 2.863 -10.287 1.00 96.75 98 SER A O 1
ATOM 819 N N . GLU A 1 99 ? 9.966 5.030 -10.552 1.00 96.88 99 GLU A N 1
ATOM 820 C CA . GLU A 1 99 ? 11.268 5.603 -10.177 1.00 96.88 99 GLU A CA 1
ATOM 821 C C . GLU A 1 99 ? 11.403 5.796 -8.651 1.00 96.88 99 GLU A C 1
ATOM 823 O O . GLU A 1 99 ? 12.458 6.197 -8.159 1.00 96.88 99 GLU A O 1
ATOM 828 N N . LEU A 1 100 ? 10.322 5.568 -7.896 1.00 97.06 100 LEU A N 1
ATOM 829 C CA . LEU A 1 100 ? 10.330 5.583 -6.435 1.00 97.06 100 LEU A CA 1
ATOM 830 C C . LEU A 1 100 ? 11.034 4.340 -5.885 1.00 97.06 100 LEU A C 1
ATOM 832 O O . LEU A 1 100 ? 10.961 3.272 -6.483 1.00 97.06 100 LEU A O 1
ATOM 836 N N . ASN A 1 101 ? 11.647 4.467 -4.708 1.00 95.62 101 ASN A N 1
ATOM 837 C CA . ASN A 1 101 ? 12.181 3.307 -3.987 1.00 95.62 101 ASN A CA 1
ATOM 838 C C . ASN A 1 101 ? 11.112 2.596 -3.130 1.00 95.62 101 ASN A C 1
ATOM 840 O O . ASN A 1 101 ? 10.021 3.125 -2.903 1.00 95.62 101 ASN A O 1
ATOM 844 N N . GLU A 1 102 ? 11.455 1.424 -2.586 1.00 94.69 102 GLU A N 1
ATOM 845 C CA . GLU A 1 102 ? 10.580 0.592 -1.741 1.00 94.69 102 GLU A CA 1
ATOM 846 C C . GLU A 1 102 ? 9.935 1.364 -0.572 1.00 94.69 102 GLU A C 1
ATOM 848 O O . GLU A 1 102 ? 8.726 1.260 -0.349 1.00 94.69 102 GLU A O 1
ATOM 853 N N . GLU A 1 103 ? 10.710 2.181 0.160 1.00 93.81 103 GLU A N 1
ATOM 854 C CA . GLU A 1 103 ? 10.207 2.977 1.296 1.00 93.81 103 GLU A CA 1
ATOM 855 C C . GLU A 1 103 ? 9.174 4.008 0.814 1.00 93.81 103 GLU A C 1
ATOM 857 O O . GLU A 1 103 ? 8.130 4.193 1.443 1.00 93.81 103 GLU A O 1
ATOM 862 N N . GLU A 1 104 ? 9.431 4.670 -0.315 1.00 96.12 104 GLU A N 1
ATOM 863 C CA . GLU A 1 104 ? 8.539 5.677 -0.897 1.00 96.12 104 GLU A CA 1
ATOM 864 C C . GLU A 1 104 ? 7.231 5.071 -1.418 1.00 96.12 104 GLU A C 1
ATOM 866 O O . GLU A 1 104 ? 6.157 5.641 -1.182 1.00 96.12 104 GLU A O 1
ATOM 871 N N . ILE A 1 105 ? 7.305 3.912 -2.076 1.00 97.00 105 ILE A N 1
ATOM 872 C CA . ILE A 1 105 ? 6.135 3.156 -2.540 1.00 97.00 105 ILE A CA 1
ATOM 873 C C . ILE A 1 105 ? 5.320 2.686 -1.333 1.00 97.00 105 ILE A C 1
ATOM 875 O O . ILE A 1 105 ? 4.123 2.972 -1.254 1.00 97.00 105 ILE A O 1
ATOM 879 N N . GLY A 1 106 ? 5.964 2.053 -0.349 1.00 96.31 106 GLY A N 1
ATOM 880 C CA . GLY A 1 106 ? 5.305 1.566 0.862 1.00 96.31 106 GLY A CA 1
ATOM 881 C C . GLY A 1 106 ? 4.599 2.690 1.622 1.00 96.31 106 GLY A C 1
ATOM 882 O O . GLY A 1 106 ? 3.429 2.562 1.986 1.00 96.31 106 GLY A O 1
ATOM 883 N N . LEU A 1 107 ? 5.256 3.843 1.783 1.00 95.94 107 LEU A N 1
ATOM 884 C CA . LEU A 1 107 ? 4.656 5.041 2.379 1.00 95.94 107 LEU A CA 1
ATOM 885 C C . LEU A 1 107 ? 3.448 5.548 1.590 1.00 95.94 107 LEU A C 1
ATOM 887 O O . LEU A 1 107 ? 2.448 5.953 2.185 1.00 95.94 107 LEU A O 1
ATOM 891 N N . LYS A 1 108 ? 3.534 5.575 0.260 1.00 96.25 108 LYS A N 1
ATOM 892 C CA . LYS A 1 108 ? 2.446 6.042 -0.604 1.00 96.25 108 LYS A CA 1
ATOM 893 C C . LYS A 1 108 ? 1.217 5.147 -0.476 1.00 96.25 108 LYS A C 1
ATOM 895 O O . LYS A 1 108 ? 0.124 5.662 -0.236 1.00 96.25 108 LYS A O 1
ATOM 900 N N . VAL A 1 109 ? 1.408 3.835 -0.579 1.00 97.06 109 VAL A N 1
ATOM 901 C CA . VAL A 1 109 ? 0.333 2.847 -0.434 1.00 97.06 109 VAL A CA 1
ATOM 902 C C . VAL A 1 109 ? -0.279 2.943 0.964 1.00 97.06 109 VAL A C 1
ATOM 904 O O . VAL A 1 109 ? -1.496 3.056 1.092 1.00 97.06 109 VAL A O 1
ATOM 907 N N . MET A 1 110 ? 0.548 3.027 2.010 1.00 96.06 110 MET A N 1
ATOM 908 C CA . MET A 1 110 ? 0.073 3.163 3.390 1.00 96.06 110 MET A CA 1
ATOM 909 C C . MET A 1 110 ? -0.745 4.430 3.637 1.00 96.06 110 MET A C 1
ATOM 911 O O . MET A 1 110 ? -1.789 4.363 4.281 1.00 96.06 110 MET A O 1
ATOM 915 N N . ARG A 1 111 ? -0.334 5.582 3.091 1.00 96.38 111 ARG A N 1
ATOM 916 C CA . ARG A 1 111 ? -1.116 6.830 3.197 1.00 96.38 111 ARG A CA 1
ATOM 917 C C . ARG A 1 111 ? -2.491 6.693 2.560 1.00 96.38 111 ARG A C 1
ATOM 919 O O . ARG A 1 111 ? -3.460 7.256 3.060 1.00 96.38 111 ARG A O 1
ATOM 926 N N . LEU A 1 112 ? -2.569 5.981 1.442 1.00 96.31 112 LEU A N 1
ATOM 927 C CA . LEU A 1 112 ? -3.822 5.773 0.737 1.00 96.31 112 LEU A CA 1
ATOM 928 C C . LEU A 1 112 ? -4.743 4.810 1.495 1.00 96.31 112 LEU A C 1
ATOM 930 O O . LEU A 1 112 ? -5.931 5.098 1.606 1.00 96.31 112 LEU A O 1
ATOM 934 N N . ILE A 1 113 ? -4.204 3.726 2.061 1.00 96.44 113 ILE A N 1
ATOM 935 C CA . ILE A 1 113 ? -4.964 2.819 2.934 1.00 96.44 113 ILE A CA 1
ATOM 936 C C . ILE A 1 113 ? -5.525 3.588 4.132 1.00 96.44 113 ILE A C 1
ATOM 938 O O . ILE A 1 11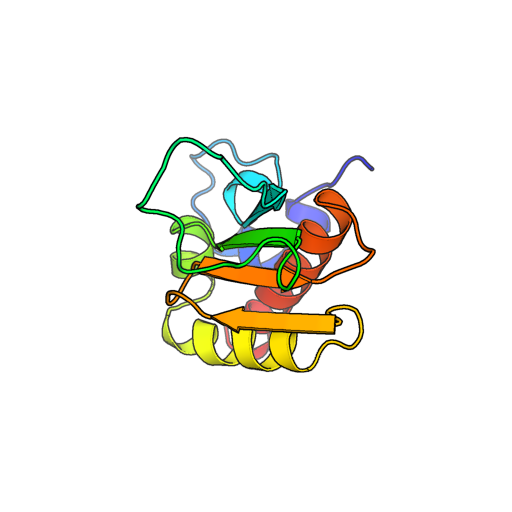3 ? -6.726 3.538 4.383 1.00 96.44 113 ILE A O 1
ATOM 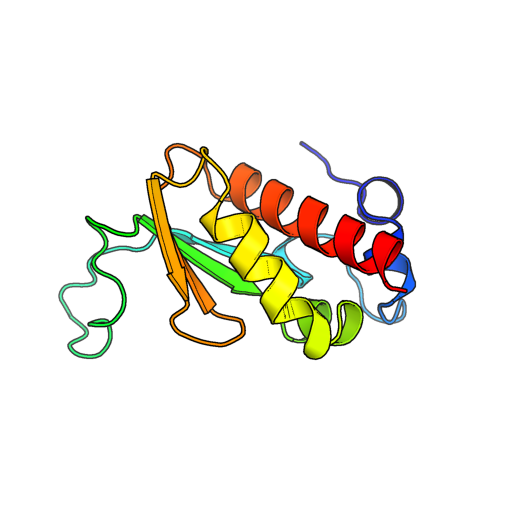942 N N . ASP A 1 114 ? -4.675 4.336 4.838 1.00 96.62 114 ASP A N 1
ATOM 943 C CA . ASP A 1 114 ? -5.078 5.098 6.023 1.00 96.62 114 ASP A CA 1
ATOM 944 C C . ASP A 1 114 ? -6.188 6.111 5.699 1.00 96.62 114 ASP A C 1
ATOM 946 O O . ASP A 1 114 ? -7.204 6.179 6.392 1.00 96.62 114 ASP A O 1
ATOM 950 N N . LYS A 1 115 ? -6.051 6.816 4.571 1.00 96.19 115 LYS A N 1
ATOM 951 C CA . LYS A 1 115 ? -7.065 7.742 4.061 1.00 96.19 115 LYS A CA 1
ATOM 952 C C . LYS A 1 115 ? -8.381 7.044 3.699 1.00 96.19 115 LYS A C 1
ATOM 954 O O . LYS A 1 115 ? -9.449 7.567 3.994 1.00 96.19 115 LYS A O 1
ATOM 959 N N . LEU A 1 116 ? -8.336 5.883 3.046 1.00 95.88 116 LEU A N 1
ATOM 960 C CA . LEU A 1 116 ? -9.551 5.145 2.683 1.00 95.88 116 LEU A CA 1
ATOM 961 C C . LEU A 1 116 ? -10.305 4.645 3.920 1.00 95.88 116 LEU A C 1
ATOM 963 O O . LEU A 1 116 ? -11.536 4.639 3.910 1.00 95.88 116 LEU A O 1
ATOM 967 N N . ILE A 1 117 ? -9.584 4.280 4.984 1.00 94.50 117 ILE A N 1
ATOM 968 C CA . ILE A 1 117 ? -10.183 3.944 6.280 1.00 94.50 117 ILE A CA 1
ATOM 969 C C . ILE A 1 117 ? -10.858 5.176 6.896 1.00 94.50 117 ILE A C 1
ATOM 971 O O . ILE A 1 117 ? -11.957 5.044 7.423 1.00 94.50 117 ILE A O 1
ATOM 975 N N . GLU A 1 118 ? -10.261 6.368 6.802 1.00 94.31 118 GLU A N 1
ATOM 976 C CA . GLU A 1 118 ? -10.889 7.616 7.271 1.00 94.31 118 GLU A CA 1
ATOM 977 C C . GLU A 1 118 ? -12.165 7.966 6.486 1.00 94.31 118 GLU A C 1
ATOM 979 O O . GLU A 1 118 ? -13.174 8.358 7.066 1.00 94.31 118 GLU A O 1
ATOM 984 N N . GLU A 1 119 ? -12.139 7.834 5.157 1.00 90.62 119 GLU A N 1
ATOM 985 C CA . GLU A 1 119 ? -13.256 8.237 4.292 1.00 90.62 119 GLU A CA 1
ATOM 986 C C . GLU A 1 119 ? -14.464 7.289 4.365 1.00 90.62 119 GLU A C 1
ATOM 988 O O . GLU A 1 119 ? -15.567 7.668 3.956 1.00 90.62 119 GLU A O 1
ATOM 993 N N . ARG A 1 120 ? -14.261 6.047 4.821 1.00 77.62 120 ARG A N 1
ATOM 994 C CA . ARG A 1 120 ? -15.255 4.963 4.721 1.00 77.62 120 ARG A CA 1
ATOM 995 C C . ARG A 1 120 ? -15.506 4.192 6.020 1.00 77.62 120 ARG A C 1
ATOM 997 O O . ARG A 1 120 ? -16.407 3.353 6.034 1.00 77.62 120 ARG A O 1
ATOM 1004 N N . GLY A 1 121 ? -14.723 4.450 7.067 1.00 63.31 121 GLY A N 1
ATOM 1005 C CA . GLY A 1 121 ? -14.854 3.872 8.410 1.00 63.31 121 GLY A CA 1
ATOM 1006 C C . GLY A 1 121 ? -15.713 4.700 9.354 1.00 63.31 121 GLY A C 1
ATOM 1007 O O . GLY A 1 121 ? -16.190 4.084 10.335 1.00 63.31 121 GLY A O 1
#

Radius of gyration: 14.47 Å; chains: 1; bounding box: 32×30×39 Å

Foldseek 3Di:
DQDDCCVLQVLLVVQADPVDDDRDLVQAKFKDFDDPPVPDPPPVPDDCVQFGIKIFGDVSLCNSLDLVCLVVLLVVVCPDPQFPDWDDPDSGIIGTHGPDDRVRVSSVSSVSSSVSSVVPD

Secondary structure (DSSP, 8-state):
----HHHHSHHHHHHS-TTS---SGGGTEEEEE----TT-TT-TT--TTT--EEEEE-HHHHHHH-GGGHHHHHHHHTT-TT-SEEEESSSSEEEEE-SS-HHHHHHHHHHHHHHHHHHH-

Sequence (121 aa):
MKIDLEKDFPNIYSKVDKDDFIDELRYFVVVDENYEDFDDEENDVFDPAEYNYLVYITQRAVDALGKENLEALYNSLDKDSSFENFLVAEEDLYGVKSELNEEEIGLKVMRLIDKLIEERG

pLDDT: mean 88.61, std 11.92, range [48.56, 97.06]